Protein AF-A0A7L4RIK2-F1 (afdb_monomer_lite)

Sequence (87 aa):
MLFLEELQWVWWIIIFLMAYYYYNWAQEHLAFSPVLTLVVAAILIYYLVIVYPWAGLLGWFVSIIMFSGLLFMGAVFAPFLFRARPK

Radius of gyration: 18.6 Å; chains: 1; bounding box: 39×44×52 Å

Foldseek 3Di:
DVVVVVVVVVLVVLLVVLLVVLLVVLCVVVVVDPVSSVVRSVVCSCVCRPVNVVNSSVVVVVVVVVVVVVVVCCVVCVVVVVVPDDD

Structure (mmCIF, N/CA/C/O backbone):
data_AF-A0A7L4RIK2-F1
#
_entry.id   AF-A0A7L4RIK2-F1
#
loop_
_atom_site.group_PDB
_atom_site.id
_atom_site.type_symbol
_atom_site.label_atom_id
_atom_site.label_alt_id
_atom_site.label_comp_id
_atom_site.label_asym_id
_atom_site.label_entity_id
_atom_site.label_seq_id
_atom_site.pdbx_PDB_ins_code
_atom_site.Cartn_x
_atom_site.Cartn_y
_atom_site.Cartn_z
_atom_site.occupancy
_atom_site.B_iso_or_equiv
_atom_site.auth_seq_id
_atom_site.auth_comp_id
_atom_site.auth_asym_id
_atom_site.auth_atom_id
_atom_site.pdbx_PDB_model_num
ATOM 1 N N . MET A 1 1 ? 23.514 0.475 -20.800 1.00 60.81 1 MET A N 1
ATOM 2 C CA . MET A 1 1 ? 23.047 -0.764 -20.141 1.00 60.81 1 MET A CA 1
ATOM 3 C C . MET A 1 1 ? 22.853 -0.557 -18.646 1.00 60.81 1 MET A C 1
ATOM 5 O O . MET A 1 1 ? 21.735 -0.768 -18.214 1.00 60.81 1 MET A O 1
ATOM 9 N N . LEU A 1 2 ? 23.838 -0.015 -17.913 1.00 65.50 2 LEU A N 1
ATOM 10 C CA . LEU A 1 2 ? 23.731 0.325 -16.476 1.00 65.50 2 LEU A CA 1
ATOM 11 C C . LEU A 1 2 ? 22.425 1.032 -16.054 1.00 65.50 2 LEU A C 1
ATOM 13 O O . LEU A 1 2 ? 21.757 0.588 -15.132 1.00 65.50 2 LEU A O 1
ATOM 17 N N . PHE A 1 3 ? 21.993 2.064 -16.788 1.00 71.88 3 PHE A N 1
ATOM 18 C CA . PHE A 1 3 ? 20.771 2.814 -16.458 1.00 71.88 3 PHE A CA 1
ATOM 19 C C . PHE A 1 3 ? 19.480 1.966 -16.446 1.00 71.88 3 PHE A C 1
ATOM 21 O O . PHE A 1 3 ? 18.574 2.225 -15.661 1.00 71.88 3 PHE A O 1
ATOM 28 N N . LEU A 1 4 ? 19.380 0.945 -17.308 1.00 75.00 4 LEU A N 1
ATOM 29 C CA . LEU A 1 4 ? 18.193 0.080 -17.370 1.00 75.00 4 LEU A CA 1
ATOM 30 C C . LEU A 1 4 ? 18.162 -0.926 -16.212 1.00 75.00 4 LEU A C 1
ATOM 32 O O . LEU A 1 4 ? 17.087 -1.243 -15.708 1.00 75.00 4 LEU A O 1
ATOM 36 N N . GLU A 1 5 ? 19.330 -1.389 -15.770 1.00 75.94 5 GLU A N 1
ATOM 37 C CA . GLU A 1 5 ? 19.461 -2.290 -14.621 1.00 75.94 5 GLU A CA 1
ATOM 38 C C . GLU A 1 5 ? 19.125 -1.564 -13.314 1.00 75.94 5 GLU A C 1
ATOM 40 O O . GLU A 1 5 ? 18.367 -2.078 -12.493 1.00 75.94 5 GLU A O 1
ATOM 45 N N . GLU A 1 6 ? 19.614 -0.335 -13.143 1.00 77.81 6 GLU A N 1
ATOM 46 C CA . GLU A 1 6 ? 19.289 0.505 -11.984 1.00 77.81 6 GLU A CA 1
ATOM 47 C C . GLU A 1 6 ? 17.785 0.804 -11.903 1.00 77.81 6 GLU A C 1
ATOM 49 O O . GLU A 1 6 ? 17.174 0.668 -10.840 1.00 77.81 6 GLU A O 1
ATOM 54 N N . LEU A 1 7 ? 17.155 1.132 -13.037 1.00 84.12 7 LEU A N 1
ATOM 55 C CA . LEU A 1 7 ? 15.715 1.383 -13.105 1.00 84.12 7 LEU A CA 1
ATOM 56 C C . LEU A 1 7 ? 14.891 0.138 -12.740 1.00 84.12 7 LEU A C 1
ATOM 58 O O . LEU A 1 7 ? 13.863 0.246 -12.069 1.00 84.12 7 LEU A O 1
ATOM 62 N N . GLN A 1 8 ? 15.355 -1.049 -13.136 1.00 84.69 8 GLN A N 1
ATOM 63 C CA . GLN A 1 8 ? 14.715 -2.311 -12.774 1.00 84.69 8 GLN A CA 1
ATOM 64 C C . GLN A 1 8 ? 14.755 -2.554 -11.258 1.00 84.69 8 GLN A C 1
ATOM 66 O O . GLN A 1 8 ? 13.750 -2.973 -10.683 1.00 84.69 8 GLN A O 1
ATOM 71 N N . TRP A 1 9 ? 15.874 -2.270 -10.588 1.00 84.31 9 TRP A N 1
ATOM 72 C CA . TRP A 1 9 ? 15.964 -2.400 -9.128 1.00 84.31 9 TRP A CA 1
ATOM 73 C C . TRP A 1 9 ? 15.041 -1.426 -8.398 1.00 84.31 9 TRP A C 1
ATOM 75 O O . TRP A 1 9 ? 14.348 -1.824 -7.459 1.00 84.31 9 TRP A O 1
ATOM 85 N N . VAL A 1 10 ? 14.968 -0.177 -8.864 1.00 86.44 10 VAL A N 1
ATOM 86 C CA . VAL A 1 10 ? 14.028 0.822 -8.330 1.00 86.44 10 VAL A CA 1
ATOM 87 C C . VAL A 1 10 ? 12.585 0.337 -8.474 1.00 86.44 10 VAL A C 1
ATOM 89 O O . VAL A 1 10 ? 11.797 0.446 -7.534 1.00 86.44 10 VAL A O 1
ATOM 92 N N . TRP A 1 11 ? 12.244 -0.266 -9.613 1.00 84.62 11 TRP A N 1
ATOM 93 C CA . TRP A 1 11 ? 10.915 -0.823 -9.843 1.00 84.62 11 TRP A CA 1
ATOM 94 C C . TRP A 1 11 ? 10.561 -1.953 -8.867 1.00 84.62 11 TRP A C 1
ATOM 96 O O . TRP A 1 11 ? 9.463 -1.967 -8.310 1.00 84.62 11 TRP A O 1
ATOM 106 N N . TRP A 1 12 ? 11.495 -2.863 -8.583 1.00 85.62 12 TRP A N 1
ATOM 107 C CA . TRP A 1 12 ? 11.274 -3.933 -7.602 1.00 85.62 12 TRP A CA 1
ATOM 108 C C . TRP A 1 12 ? 11.082 -3.414 -6.178 1.00 85.62 12 TRP A C 1
ATOM 110 O O . TRP A 1 12 ? 10.244 -3.938 -5.442 1.00 85.62 12 TRP A O 1
ATOM 120 N N . ILE A 1 13 ? 11.807 -2.361 -5.799 1.00 89.62 13 ILE A N 1
ATOM 121 C CA . ILE A 1 13 ? 11.615 -1.694 -4.507 1.00 89.62 13 ILE A CA 1
ATOM 122 C C . ILE A 1 13 ? 10.203 -1.100 -4.427 1.00 89.62 13 ILE A C 1
ATOM 124 O O . ILE A 1 13 ? 9.518 -1.279 -3.422 1.00 89.62 13 ILE A O 1
ATOM 128 N N . ILE A 1 14 ? 9.736 -0.447 -5.494 1.00 87.56 14 ILE A N 1
ATOM 129 C CA . ILE A 1 14 ? 8.381 0.118 -5.560 1.00 87.56 14 ILE A CA 1
ATOM 130 C C . ILE A 1 14 ? 7.321 -0.982 -5.422 1.00 87.56 14 ILE A C 1
ATOM 132 O O . ILE A 1 14 ? 6.415 -0.854 -4.599 1.00 87.56 14 ILE A O 1
ATOM 136 N N . ILE A 1 15 ? 7.461 -2.084 -6.163 1.00 87.38 15 ILE A N 1
ATOM 137 C CA . ILE A 1 15 ? 6.577 -3.257 -6.069 1.00 87.38 15 ILE A CA 1
ATOM 138 C C . ILE A 1 15 ? 6.515 -3.780 -4.630 1.00 87.38 15 ILE A C 1
ATOM 140 O O . ILE A 1 15 ? 5.427 -4.040 -4.113 1.00 87.38 15 ILE A O 1
ATOM 144 N N . PHE A 1 16 ? 7.669 -3.921 -3.974 1.00 89.50 16 PHE A N 1
ATOM 145 C CA . PHE A 1 16 ? 7.741 -4.397 -2.595 1.00 89.50 16 PHE A CA 1
ATOM 146 C C . PHE A 1 16 ? 7.006 -3.458 -1.630 1.00 89.50 16 PHE A C 1
ATOM 148 O O . PHE A 1 16 ? 6.204 -3.914 -0.813 1.00 89.50 16 PHE A O 1
ATOM 155 N N . LEU A 1 17 ? 7.224 -2.146 -1.758 1.00 91.31 17 LEU A N 1
ATOM 156 C CA . LEU A 1 17 ? 6.556 -1.140 -0.930 1.00 91.31 17 LEU A CA 1
ATOM 157 C C . LEU A 1 17 ? 5.038 -1.136 -1.138 1.00 91.31 17 LEU A C 1
ATOM 159 O O . LEU A 1 17 ? 4.291 -1.051 -0.164 1.00 91.31 17 LEU A O 1
ATOM 163 N N . MET A 1 18 ? 4.571 -1.285 -2.379 1.00 90.25 18 MET A N 1
ATOM 164 C CA . MET A 1 18 ? 3.142 -1.397 -2.676 1.00 90.25 18 MET A CA 1
ATOM 165 C C . MET A 1 18 ? 2.529 -2.659 -2.071 1.00 90.25 18 MET A C 1
ATOM 167 O O . MET A 1 18 ? 1.464 -2.593 -1.457 1.00 90.25 18 MET A O 1
ATOM 171 N N . ALA A 1 19 ? 3.192 -3.808 -2.216 1.00 89.06 19 ALA A N 1
ATOM 172 C CA . ALA A 1 19 ? 2.705 -5.059 -1.647 1.00 89.06 19 ALA A CA 1
ATOM 173 C C . ALA A 1 19 ? 2.609 -4.977 -0.116 1.00 89.06 19 ALA A C 1
ATOM 175 O O . ALA A 1 19 ? 1.599 -5.374 0.468 1.00 89.06 19 ALA A O 1
ATOM 176 N N . TYR A 1 20 ? 3.623 -4.387 0.520 1.00 91.06 20 TYR A N 1
ATOM 177 C CA . TYR A 1 20 ? 3.630 -4.117 1.954 1.00 91.06 20 TYR A CA 1
ATOM 178 C C . TYR A 1 20 ? 2.489 -3.178 2.375 1.00 91.06 20 TYR A C 1
ATOM 180 O O . TYR A 1 20 ? 1.786 -3.454 3.348 1.00 91.06 20 TYR A O 1
ATOM 188 N N . TYR A 1 21 ? 2.254 -2.103 1.618 1.00 91.50 21 TYR A N 1
ATOM 189 C CA . TYR A 1 21 ? 1.154 -1.172 1.865 1.00 91.50 21 TYR A CA 1
ATOM 190 C C . TYR A 1 21 ? -0.217 -1.867 1.830 1.00 91.50 21 TYR A C 1
ATOM 192 O O . TYR A 1 21 ? -0.987 -1.744 2.783 1.00 91.50 21 TYR A O 1
ATOM 200 N N . TYR A 1 22 ? -0.515 -2.639 0.780 1.00 89.12 22 TYR A N 1
ATOM 201 C CA . TYR A 1 22 ? -1.809 -3.322 0.654 1.00 89.12 22 TYR A CA 1
ATOM 202 C C . TYR A 1 22 ? -2.016 -4.422 1.692 1.00 89.12 22 TYR A C 1
ATOM 204 O O . TYR A 1 22 ? -3.144 -4.638 2.139 1.00 89.12 22 TYR A O 1
ATOM 212 N N . TYR A 1 23 ? -0.940 -5.094 2.103 1.00 90.19 23 TYR A N 1
ATOM 213 C CA . TYR A 1 23 ? -0.996 -6.052 3.198 1.00 90.19 23 TYR A CA 1
ATOM 214 C C . TYR A 1 23 ? -1.385 -5.376 4.518 1.00 90.19 23 TYR A C 1
ATOM 216 O O . TYR A 1 23 ? -2.318 -5.830 5.179 1.00 90.19 23 TYR A O 1
ATOM 224 N N . ASN A 1 24 ? -0.731 -4.265 4.873 1.00 91.00 24 ASN A N 1
ATOM 225 C CA . ASN A 1 24 ? -1.062 -3.524 6.094 1.00 91.00 24 ASN A CA 1
ATOM 226 C C . ASN A 1 24 ? -2.473 -2.946 6.041 1.00 91.00 24 ASN A C 1
ATOM 228 O O . ASN A 1 24 ? -3.218 -3.068 7.009 1.00 91.00 24 ASN A O 1
ATOM 232 N N . TRP A 1 25 ? -2.881 -2.414 4.887 1.00 90.88 25 TRP A N 1
ATOM 233 C CA . TRP A 1 25 ? -4.251 -1.954 4.689 1.00 90.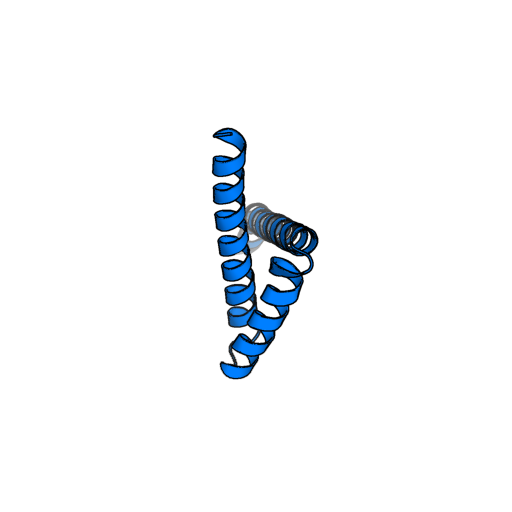88 25 TRP A CA 1
ATOM 234 C C . TRP A 1 25 ? -5.262 -3.07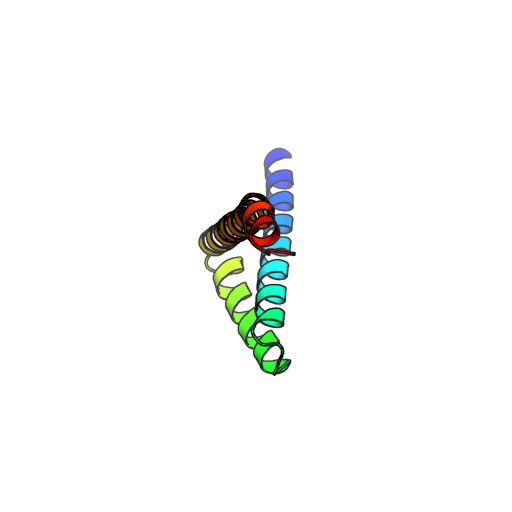7 4.967 1.00 90.88 25 TRP A C 1
ATOM 236 O O . TRP A 1 25 ? -6.222 -2.875 5.712 1.00 90.88 25 TRP A O 1
ATOM 246 N N . ALA A 1 26 ? -5.024 -4.281 4.436 1.00 89.31 26 ALA A N 1
ATOM 247 C CA . ALA A 1 26 ? -5.883 -5.433 4.692 1.00 89.31 26 ALA A CA 1
ATOM 248 C C . ALA A 1 26 ? -5.870 -5.836 6.176 1.00 89.31 26 ALA A C 1
ATOM 250 O O . ALA A 1 26 ? -6.929 -6.143 6.721 1.00 89.31 26 ALA A O 1
ATOM 251 N N . GLN A 1 27 ? -4.711 -5.805 6.846 1.00 90.88 27 GLN A N 1
ATOM 252 C CA . GLN A 1 27 ? -4.621 -6.097 8.281 1.00 90.88 27 GLN A CA 1
ATOM 253 C C . GLN A 1 27 ? -5.454 -5.125 9.118 1.00 90.88 27 GLN A C 1
ATOM 255 O O . GLN A 1 27 ? -6.190 -5.566 9.996 1.00 90.88 27 GLN A O 1
ATOM 260 N N . GLU A 1 28 ? -5.368 -3.826 8.835 1.00 88.69 28 GLU A N 1
ATOM 261 C CA . GLU A 1 28 ? -6.075 -2.780 9.580 1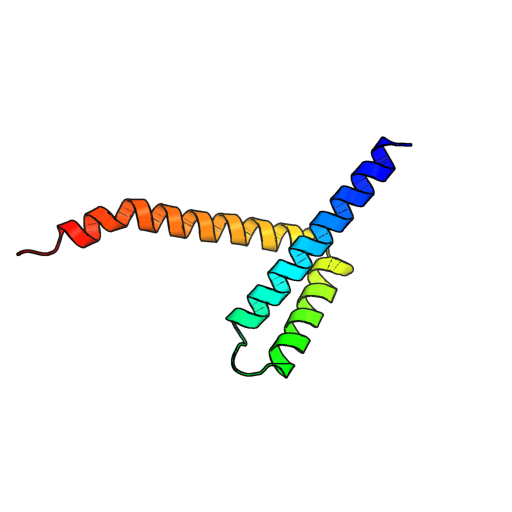.00 88.69 28 GLU A CA 1
ATOM 262 C C . GLU A 1 28 ? -7.597 -2.866 9.404 1.00 88.69 28 GLU A C 1
ATOM 264 O O . GLU A 1 28 ? -8.343 -2.675 10.363 1.00 88.69 28 GLU A O 1
ATOM 269 N N . HIS A 1 29 ? -8.070 -3.198 8.199 1.00 86.69 29 HIS A N 1
ATOM 270 C CA . HIS A 1 29 ? -9.503 -3.201 7.882 1.00 86.69 29 HIS A CA 1
ATOM 271 C C . HIS A 1 29 ? -10.184 -4.554 8.142 1.00 86.69 29 HIS A C 1
ATOM 273 O O . HIS A 1 29 ? -11.399 -4.603 8.340 1.00 86.69 29 HIS A O 1
ATOM 279 N N . LEU A 1 30 ? -9.429 -5.658 8.147 1.00 87.75 30 LEU A N 1
ATOM 280 C CA . LEU A 1 30 ? -9.956 -7.028 8.255 1.00 87.75 30 LEU A CA 1
ATOM 281 C C . LEU A 1 30 ? -9.404 -7.783 9.473 1.00 87.75 30 LEU A C 1
ATOM 283 O O . LEU A 1 30 ? -9.484 -9.011 9.533 1.00 87.75 30 LEU A O 1
ATOM 287 N N . ALA A 1 31 ? -8.903 -7.053 10.476 1.00 77.25 31 ALA A N 1
ATOM 288 C CA . ALA A 1 31 ? -8.242 -7.570 11.681 1.00 77.25 31 ALA A CA 1
ATOM 289 C C . ALA A 1 31 ? -9.002 -8.682 12.438 1.00 77.25 31 ALA A C 1
ATOM 291 O O . ALA A 1 31 ? -8.403 -9.415 13.221 1.00 77.25 31 ALA A O 1
ATOM 292 N N . PHE A 1 32 ? -10.311 -8.831 12.215 1.00 82.00 32 PHE A N 1
ATOM 293 C CA . PHE A 1 32 ? -11.143 -9.849 12.855 1.00 82.00 32 PHE A CA 1
ATOM 294 C C . PHE A 1 32 ? -10.882 -11.282 12.358 1.00 82.00 32 PHE A C 1
ATOM 296 O O . PHE A 1 32 ? -11.216 -12.230 13.067 1.00 82.00 32 PHE A O 1
ATOM 303 N N . SER A 1 33 ? -10.321 -11.469 11.155 1.00 88.19 33 SER A N 1
ATOM 304 C CA . SER A 1 33 ? -10.063 -12.801 10.592 1.00 88.19 33 SER A CA 1
ATOM 305 C C . SER A 1 33 ? -8.714 -12.864 9.870 1.00 88.19 33 SER A C 1
ATOM 307 O O . SER A 1 33 ? -8.591 -12.359 8.753 1.00 88.19 33 SER A O 1
ATOM 309 N N . PRO A 1 34 ? -7.709 -13.558 10.443 1.00 87.19 34 PRO A N 1
ATOM 310 C CA . PRO A 1 34 ? -6.389 -13.704 9.826 1.00 87.19 34 PRO A CA 1
ATOM 311 C C . PRO A 1 34 ? -6.434 -14.331 8.427 1.00 87.19 34 PRO A C 1
ATOM 313 O O . PRO A 1 34 ? -5.680 -13.938 7.540 1.00 87.19 34 PRO A O 1
ATOM 316 N N . VAL A 1 35 ? -7.345 -15.286 8.210 1.00 90.06 35 VAL A N 1
ATOM 317 C CA . VAL A 1 35 ? -7.518 -15.949 6.910 1.00 90.06 35 VAL A CA 1
ATOM 318 C C . VAL A 1 35 ? -8.078 -14.972 5.882 1.00 90.06 35 VAL A C 1
ATOM 320 O O . VAL A 1 35 ? -7.579 -14.903 4.762 1.00 90.06 35 VAL A O 1
ATOM 323 N N . LEU A 1 36 ? -9.084 -14.181 6.264 1.00 86.62 36 LEU A N 1
ATOM 324 C CA . LEU A 1 36 ? -9.685 -13.201 5.365 1.00 86.62 36 LEU A CA 1
ATOM 325 C C . LEU A 1 36 ? -8.682 -12.109 4.982 1.00 86.62 36 LEU A C 1
ATOM 327 O O . LEU A 1 36 ? -8.595 -11.749 3.811 1.00 86.62 36 LEU A O 1
ATOM 331 N N . THR A 1 37 ? -7.882 -11.645 5.942 1.00 90.19 37 THR A N 1
ATOM 332 C CA . THR A 1 37 ? -6.796 -10.689 5.711 1.00 90.19 37 THR A CA 1
ATOM 333 C C . THR A 1 37 ? -5.807 -11.197 4.671 1.00 90.19 37 THR A C 1
ATOM 335 O O . THR A 1 37 ? -5.481 -10.469 3.737 1.00 90.19 37 THR A O 1
ATOM 338 N N . LEU A 1 38 ? -5.365 -12.454 4.782 1.00 89.25 38 LEU A N 1
ATOM 339 C CA . LEU A 1 38 ? -4.445 -13.051 3.811 1.00 89.25 38 LEU A CA 1
ATOM 340 C C . LEU A 1 38 ? -5.069 -13.165 2.418 1.00 89.25 38 LEU A C 1
ATOM 342 O O . LEU A 1 38 ? -4.414 -12.834 1.431 1.00 89.25 38 LEU A O 1
ATOM 346 N N . VAL A 1 39 ? -6.332 -13.590 2.328 1.00 92.69 39 VAL A N 1
ATOM 347 C CA . VAL A 1 39 ? -7.041 -13.725 1.045 1.00 92.69 39 VAL A CA 1
ATOM 348 C C . VAL A 1 39 ? -7.209 -12.366 0.369 1.00 92.69 39 VAL A C 1
ATOM 350 O O . VAL A 1 39 ? -6.884 -12.220 -0.808 1.00 92.69 39 VAL A O 1
ATOM 353 N N . VAL A 1 40 ? -7.672 -11.352 1.101 1.00 90.75 40 VAL A N 1
ATOM 354 C CA . VAL A 1 40 ? -7.885 -10.015 0.535 1.00 90.75 40 VAL A CA 1
ATOM 355 C C . VAL A 1 40 ? -6.558 -9.340 0.196 1.00 90.75 40 VAL A C 1
ATOM 357 O O . VAL A 1 40 ? -6.441 -8.772 -0.888 1.00 90.75 40 VAL A O 1
ATOM 360 N N . ALA A 1 41 ? -5.536 -9.460 1.049 1.00 90.38 41 ALA A N 1
ATOM 361 C CA . ALA A 1 41 ? -4.195 -8.973 0.736 1.00 90.38 41 ALA A CA 1
ATOM 362 C C . ALA A 1 41 ? -3.646 -9.630 -0.538 1.00 90.38 41 ALA A C 1
ATOM 364 O O . ALA A 1 41 ? -3.141 -8.932 -1.413 1.00 90.38 41 ALA A O 1
ATOM 365 N N . ALA A 1 42 ? -3.797 -10.949 -0.693 1.00 89.75 42 ALA A N 1
ATOM 366 C CA . ALA A 1 42 ? -3.354 -11.660 -1.889 1.00 89.75 42 ALA A CA 1
ATOM 367 C C . ALA A 1 42 ? -4.085 -11.182 -3.155 1.00 89.75 42 ALA A C 1
ATOM 369 O O . ALA A 1 42 ? -3.441 -10.971 -4.181 1.00 89.75 42 ALA A O 1
ATOM 370 N N . ILE A 1 43 ? -5.403 -10.960 -3.083 1.00 90.81 43 ILE A N 1
ATOM 371 C CA . ILE A 1 43 ? -6.198 -10.432 -4.205 1.00 90.81 43 ILE A CA 1
ATOM 372 C C . ILE A 1 43 ? -5.742 -9.016 -4.572 1.00 90.81 43 ILE A C 1
ATOM 374 O O . ILE A 1 43 ? -5.517 -8.735 -5.751 1.00 90.81 43 ILE A O 1
ATOM 378 N N . LEU A 1 44 ? -5.575 -8.138 -3.579 1.00 87.94 44 LEU A N 1
ATOM 379 C CA . LEU A 1 44 ? -5.112 -6.767 -3.792 1.00 87.94 44 LEU A CA 1
ATOM 380 C C . LEU A 1 44 ? -3.717 -6.749 -4.416 1.00 87.94 44 LEU A C 1
ATOM 382 O O . LEU A 1 44 ? -3.515 -6.073 -5.418 1.00 87.94 44 LEU A O 1
ATOM 386 N N . ILE A 1 45 ? -2.776 -7.529 -3.883 1.00 90.19 45 ILE A N 1
ATOM 387 C CA . ILE A 1 45 ? -1.411 -7.611 -4.413 1.00 90.19 45 ILE A CA 1
ATOM 388 C C . ILE A 1 45 ? -1.427 -8.173 -5.837 1.00 90.19 45 ILE A C 1
ATOM 390 O O . ILE A 1 45 ? -0.822 -7.592 -6.735 1.00 90.19 45 ILE A O 1
ATOM 394 N N . TYR A 1 46 ? -2.155 -9.261 -6.086 1.00 90.62 46 TYR A N 1
ATOM 395 C CA . TYR A 1 46 ? -2.241 -9.846 -7.421 1.00 90.62 46 TYR A CA 1
ATOM 396 C C . TYR A 1 46 ? -2.766 -8.833 -8.447 1.00 90.62 46 TYR A C 1
ATOM 398 O O . TYR A 1 46 ? -2.102 -8.567 -9.449 1.00 90.62 46 TYR A O 1
ATOM 406 N N . TYR A 1 47 ? -3.910 -8.199 -8.188 1.00 89.88 47 TYR A N 1
ATOM 407 C CA . TYR A 1 47 ? -4.504 -7.287 -9.164 1.00 89.88 47 TYR A CA 1
ATOM 408 C C . TYR A 1 47 ? -3.792 -5.934 -9.258 1.00 89.88 47 TYR A C 1
ATOM 410 O O . TYR A 1 47 ? -3.611 -5.435 -10.366 1.00 89.88 47 TYR A O 1
ATOM 418 N N . LEU A 1 48 ? -3.381 -5.337 -8.137 1.00 86.69 48 LEU A N 1
ATOM 419 C CA . LEU A 1 48 ? -2.854 -3.966 -8.102 1.00 86.69 48 LEU A CA 1
ATOM 420 C C . LEU A 1 48 ? -1.334 -3.892 -8.242 1.00 86.69 48 LEU A C 1
ATOM 422 O O . LEU A 1 48 ? -0.823 -2.845 -8.625 1.00 86.69 48 LEU A O 1
ATOM 426 N N . VAL A 1 49 ? -0.607 -4.970 -7.946 1.00 86.94 49 VAL A N 1
ATOM 427 C CA . VAL A 1 49 ? 0.859 -4.997 -8.048 1.00 86.94 49 VAL A CA 1
ATOM 428 C C . VAL A 1 49 ? 1.313 -5.800 -9.267 1.00 86.94 49 VAL A C 1
ATOM 430 O O . VAL A 1 49 ? 2.235 -5.372 -9.955 1.00 86.94 49 VAL A O 1
ATOM 433 N N . ILE A 1 50 ? 0.671 -6.936 -9.570 1.00 87.00 50 ILE A N 1
ATOM 434 C CA . ILE A 1 50 ? 1.113 -7.827 -10.659 1.00 87.00 50 ILE A CA 1
ATOM 435 C C . ILE A 1 50 ? 0.374 -7.529 -11.968 1.00 87.00 50 ILE A C 1
ATOM 437 O O . ILE A 1 50 ? 1.019 -7.320 -12.993 1.00 87.00 50 ILE A O 1
ATOM 441 N N . VAL A 1 51 ? -0.964 -7.506 -11.957 1.00 91.69 51 VAL A N 1
ATOM 442 C CA . VAL A 1 51 ? -1.758 -7.351 -13.193 1.00 91.69 51 VAL A CA 1
ATOM 443 C C . VAL A 1 51 ? -1.806 -5.891 -13.655 1.00 91.69 51 VAL A C 1
ATOM 445 O O . VAL A 1 51 ? -1.547 -5.602 -14.822 1.00 91.69 51 VAL A O 1
ATOM 448 N N . TYR A 1 52 ? -2.112 -4.964 -12.745 1.00 90.69 52 TYR A N 1
ATOM 449 C CA . TYR A 1 52 ? -2.260 -3.536 -13.039 1.00 90.69 52 TYR A CA 1
ATOM 450 C C . TYR A 1 52 ? -1.378 -2.670 -12.122 1.00 90.69 52 TYR A C 1
ATOM 452 O O . TYR A 1 52 ? -1.907 -1.870 -11.343 1.00 90.69 52 TYR A O 1
ATOM 460 N N . PRO A 1 53 ? -0.037 -2.766 -12.235 1.00 84.62 53 PRO A N 1
ATOM 461 C CA . PRO A 1 53 ? 0.904 -2.061 -11.357 1.00 84.62 53 PRO A CA 1
ATOM 462 C C . PRO A 1 53 ? 0.705 -0.542 -11.351 1.00 84.62 53 PRO A C 1
ATOM 464 O O . PRO A 1 53 ? 0.843 0.106 -10.318 1.00 84.62 53 PRO A O 1
ATOM 467 N N . TRP A 1 54 ? 0.325 0.041 -12.490 1.00 86.19 54 TRP A N 1
ATOM 468 C CA . TRP A 1 54 ? 0.053 1.475 -12.599 1.00 86.19 54 TRP A CA 1
ATOM 469 C C . TRP A 1 54 ? -1.158 1.912 -11.773 1.00 86.19 54 TRP A C 1
ATOM 471 O O . TRP A 1 54 ? -1.113 2.960 -11.134 1.00 86.19 54 TRP A O 1
ATOM 481 N N . ALA A 1 55 ? -2.226 1.108 -11.756 1.00 86.50 55 ALA A N 1
ATOM 482 C CA . ALA A 1 55 ? -3.419 1.396 -10.965 1.00 86.50 55 ALA A CA 1
ATOM 483 C C . ALA A 1 55 ? -3.124 1.269 -9.467 1.00 86.50 55 ALA A C 1
ATOM 485 O O . ALA A 1 55 ? -3.572 2.106 -8.681 1.00 86.50 55 ALA A O 1
ATOM 486 N N . GLY A 1 56 ? -2.319 0.274 -9.078 1.00 86.88 56 GLY A N 1
ATOM 487 C CA . GLY A 1 56 ? -1.857 0.157 -7.701 1.00 86.88 56 GLY A CA 1
ATOM 488 C C . GLY A 1 56 ? -0.984 1.335 -7.270 1.00 86.88 56 GLY A C 1
ATOM 489 O O . GLY A 1 56 ? -1.196 1.903 -6.203 1.00 86.88 56 GLY A O 1
ATOM 490 N N . LEU A 1 57 ? -0.052 1.773 -8.119 1.00 88.81 57 LEU A N 1
ATOM 491 C CA . LEU A 1 57 ? 0.776 2.954 -7.853 1.00 88.81 57 LEU A CA 1
ATOM 492 C C . LEU A 1 57 ? -0.082 4.196 -7.602 1.00 88.81 57 LEU A C 1
ATOM 494 O O . LEU A 1 57 ? 0.138 4.928 -6.639 1.00 88.81 57 LEU A O 1
ATOM 498 N N . LEU A 1 58 ? -1.080 4.414 -8.457 1.00 91.81 58 LEU A N 1
ATOM 499 C CA . LEU A 1 58 ? -1.995 5.547 -8.361 1.00 91.81 58 LEU A CA 1
ATOM 500 C C . LEU A 1 58 ? -2.819 5.488 -7.071 1.00 91.81 58 LEU A C 1
ATOM 502 O O . LEU A 1 58 ? -2.903 6.484 -6.355 1.00 91.81 58 LEU A O 1
ATOM 506 N N . GLY A 1 59 ? -3.367 4.317 -6.734 1.00 87.06 59 GLY A N 1
ATOM 507 C CA . GLY A 1 59 ? -4.096 4.112 -5.483 1.00 87.06 59 GLY A CA 1
ATOM 508 C C . GLY A 1 59 ? -3.221 4.356 -4.251 1.00 87.06 59 GLY A C 1
ATOM 509 O O . GLY A 1 59 ? -3.648 5.036 -3.317 1.00 87.06 59 GLY A O 1
ATOM 510 N N . TRP A 1 60 ? -1.975 3.876 -4.275 1.00 90.25 60 TRP A N 1
ATOM 511 C CA . TRP A 1 60 ? -1.013 4.112 -3.204 1.00 90.25 60 TRP A CA 1
ATOM 512 C C . TRP A 1 60 ? -0.698 5.609 -3.043 1.00 90.25 60 TRP A C 1
ATOM 514 O O . TRP A 1 60 ? -0.853 6.146 -1.946 1.00 90.25 60 TRP A O 1
ATOM 524 N N . PHE A 1 61 ? -0.378 6.326 -4.124 1.00 92.19 61 PHE A N 1
ATOM 525 C CA . PHE A 1 61 ? -0.119 7.773 -4.073 1.00 92.19 61 PHE A CA 1
ATOM 526 C C . PHE A 1 61 ? -1.329 8.594 -3.620 1.00 92.19 61 PHE A C 1
ATOM 528 O O . PHE A 1 61 ? -1.184 9.485 -2.782 1.00 92.19 61 PHE A O 1
ATOM 535 N N . VAL A 1 62 ? -2.523 8.295 -4.137 1.00 90.69 62 VAL A N 1
ATOM 536 C CA . VAL A 1 62 ? -3.757 8.989 -3.736 1.00 90.69 62 VAL A CA 1
ATOM 537 C C . VAL A 1 62 ? -4.005 8.804 -2.245 1.00 90.69 62 VAL A C 1
ATOM 539 O O . VAL A 1 62 ? -4.312 9.776 -1.557 1.00 90.69 62 VAL A O 1
ATOM 542 N N . SER A 1 63 ? -3.808 7.591 -1.725 1.00 87.31 63 SER A N 1
ATOM 543 C CA . SER A 1 63 ? -3.979 7.328 -0.297 1.00 87.31 63 SER A CA 1
ATOM 544 C C . SER A 1 63 ? -3.026 8.170 0.558 1.00 87.31 63 SER A C 1
ATOM 546 O O . SER A 1 63 ? -3.475 8.818 1.502 1.00 87.31 63 SER A O 1
ATOM 548 N N . ILE A 1 64 ? -1.743 8.255 0.182 1.00 89.75 64 ILE A N 1
ATOM 549 C CA . ILE A 1 64 ? -0.747 9.090 0.864 1.00 89.75 64 ILE A CA 1
ATOM 550 C C . ILE A 1 64 ? -1.209 10.548 0.886 1.00 89.75 64 ILE A C 1
ATOM 552 O O . ILE A 1 64 ? -1.254 11.154 1.953 1.00 89.75 64 ILE A O 1
ATOM 556 N N . ILE A 1 65 ? -1.618 11.097 -0.262 1.00 92.19 65 ILE A N 1
ATOM 557 C CA . ILE A 1 65 ? -2.078 12.490 -0.361 1.00 92.19 65 ILE A CA 1
ATOM 558 C C . ILE A 1 65 ? -3.300 12.730 0.535 1.00 92.19 65 ILE A C 1
ATOM 560 O O . ILE A 1 65 ? -3.348 13.731 1.252 1.00 92.19 65 ILE A O 1
ATOM 564 N N . MET A 1 66 ? -4.271 11.813 0.536 1.00 89.31 66 MET A N 1
ATOM 565 C CA . MET A 1 66 ? -5.475 11.926 1.363 1.00 89.31 66 MET A CA 1
ATOM 566 C C . MET A 1 66 ? -5.152 11.888 2.860 1.00 89.31 66 MET A C 1
ATOM 5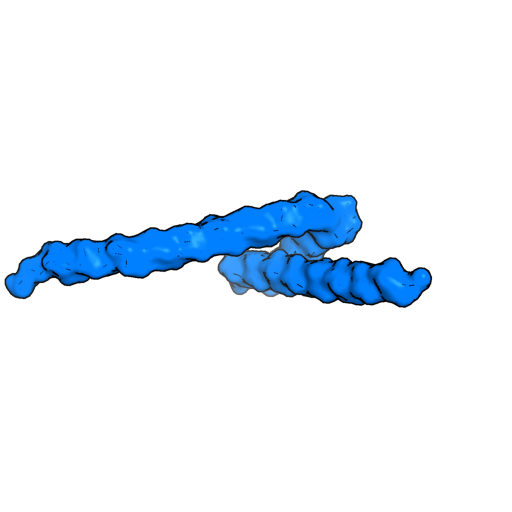68 O O . MET A 1 66 ? -5.627 12.746 3.607 1.00 89.31 66 MET A O 1
ATOM 572 N N . PHE A 1 67 ? -4.325 10.938 3.306 1.00 86.81 67 PHE A N 1
ATOM 573 C CA . PHE A 1 67 ? -3.932 10.828 4.712 1.00 86.81 67 PHE A CA 1
ATOM 574 C C . PHE A 1 67 ? -3.080 12.017 5.162 1.00 86.81 67 PHE A C 1
ATOM 576 O O . PHE A 1 67 ? -3.333 12.580 6.228 1.00 86.81 67 PHE A O 1
ATOM 583 N N . SER A 1 68 ? -2.122 12.460 4.345 1.00 87.25 68 SER A N 1
ATOM 584 C CA . SER A 1 68 ? -1.346 13.672 4.623 1.00 87.25 68 SER A CA 1
ATOM 585 C C . SER A 1 68 ? -2.240 14.912 4.707 1.00 87.25 68 SER A C 1
ATOM 587 O O . SER A 1 68 ? -2.063 15.727 5.612 1.00 87.25 68 SER A O 1
ATOM 589 N N . GLY A 1 69 ? -3.232 15.035 3.821 1.00 86.69 69 GLY A N 1
ATOM 590 C CA . GLY A 1 69 ? -4.220 16.113 3.856 1.00 86.69 69 GLY A CA 1
ATOM 591 C C . GLY A 1 69 ? -5.059 16.102 5.135 1.00 86.69 69 GLY A C 1
ATOM 592 O O . GLY A 1 69 ? -5.199 17.136 5.785 1.00 86.69 69 GLY A O 1
ATOM 593 N N . LEU A 1 70 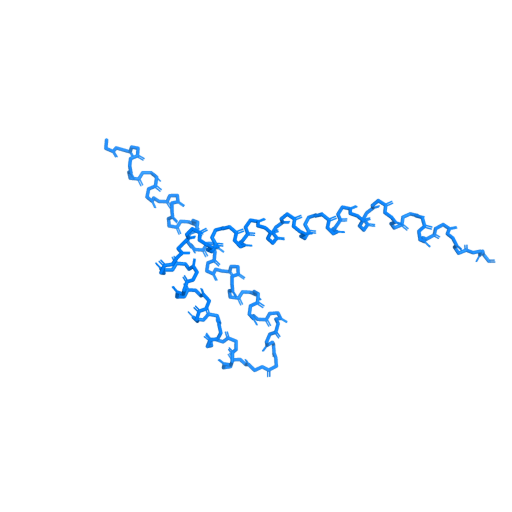? -5.550 14.931 5.549 1.00 87.44 70 LEU A N 1
ATOM 594 C CA . LEU A 1 70 ? -6.285 14.753 6.807 1.00 87.44 70 LEU A CA 1
ATOM 595 C C . LEU A 1 70 ? -5.447 15.142 8.030 1.00 87.44 70 LEU A C 1
ATOM 597 O O . LEU A 1 70 ? -5.932 15.869 8.897 1.00 87.44 70 LEU A O 1
ATOM 601 N N . LEU A 1 71 ? -4.186 14.706 8.089 1.00 85.44 71 LEU A N 1
ATOM 602 C CA . LEU A 1 71 ? -3.268 15.059 9.175 1.00 85.44 71 LEU A CA 1
ATOM 603 C C . LEU A 1 71 ? -2.986 16.565 9.210 1.00 85.44 71 LEU A C 1
ATOM 605 O O . LEU A 1 71 ? -3.013 17.173 10.281 1.00 85.44 71 LEU A O 1
ATOM 609 N N . PHE A 1 72 ? -2.771 17.178 8.045 1.00 87.81 72 PHE A N 1
ATOM 610 C CA . PHE A 1 72 ? -2.579 18.621 7.927 1.00 87.81 72 PHE A CA 1
ATOM 611 C C . PHE A 1 72 ? -3.813 19.396 8.403 1.00 87.81 72 PHE A C 1
ATOM 613 O O . PHE A 1 72 ? -3.692 20.310 9.218 1.00 87.81 72 PHE A O 1
ATOM 620 N N . MET A 1 73 ? -5.012 18.999 7.965 1.00 85.44 73 MET A N 1
ATOM 621 C CA . MET A 1 73 ? -6.262 19.600 8.435 1.00 85.44 73 MET A CA 1
ATOM 622 C C . MET A 1 73 ? -6.420 19.435 9.949 1.00 85.44 73 MET A C 1
ATOM 624 O O . MET A 1 73 ? -6.715 20.408 10.640 1.00 85.44 73 MET A O 1
ATOM 628 N N . GLY A 1 74 ? -6.159 18.242 10.486 1.00 85.06 74 GLY A N 1
ATOM 629 C CA . GLY A 1 74 ? -6.162 17.998 11.927 1.00 85.06 74 GLY A CA 1
ATOM 630 C C . GLY A 1 74 ? -5.242 18.960 12.682 1.00 85.06 74 GLY A C 1
ATOM 631 O O . GLY A 1 74 ? -5.673 19.574 13.655 1.00 85.06 74 GLY A O 1
ATOM 632 N N . ALA A 1 75 ? -4.013 19.168 12.203 1.00 84.31 75 ALA A N 1
ATOM 633 C CA . ALA A 1 75 ? -3.056 20.088 12.817 1.00 84.31 75 ALA A CA 1
ATOM 634 C C . ALA A 1 75 ? -3.503 21.560 12.760 1.00 84.31 75 ALA A C 1
ATOM 636 O O . ALA A 1 75 ? -3.346 22.288 13.740 1.00 84.31 75 ALA A O 1
ATOM 637 N N . VAL A 1 76 ? -4.085 22.001 11.641 1.00 87.00 76 VAL A N 1
ATOM 638 C CA . VAL A 1 76 ? -4.559 23.385 11.470 1.00 87.00 76 VAL A CA 1
ATOM 639 C C . VAL A 1 76 ? -5.805 23.663 12.310 1.00 87.00 76 VAL A C 1
ATOM 641 O O . VAL A 1 76 ? -5.908 24.728 12.917 1.00 87.00 76 VAL A O 1
ATOM 644 N N . PHE A 1 77 ? -6.749 22.722 12.377 1.00 84.06 77 PHE A N 1
ATOM 645 C CA . PHE A 1 77 ? -8.032 22.923 13.055 1.00 84.06 77 PHE A CA 1
ATOM 646 C C . PHE A 1 77 ? -8.021 22.540 14.543 1.00 84.06 77 PHE A C 1
ATOM 648 O O . PHE A 1 77 ? -8.844 23.060 15.303 1.00 84.06 77 PHE A O 1
ATOM 655 N N . ALA A 1 78 ? -7.082 21.703 14.998 1.00 79.00 78 ALA A N 1
ATOM 656 C CA . ALA A 1 78 ? -6.969 21.311 16.406 1.00 79.00 78 ALA A CA 1
ATOM 657 C C . ALA A 1 78 ? -6.908 22.511 17.381 1.00 79.00 78 ALA A C 1
ATOM 659 O O . ALA A 1 78 ? -7.686 22.524 18.338 1.00 79.00 78 ALA A O 1
ATOM 660 N N . PRO A 1 79 ? -6.095 23.565 17.158 1.00 78.25 79 PRO A N 1
ATOM 661 C CA . PRO A 1 79 ? -6.054 24.730 18.044 1.00 78.25 79 PRO A CA 1
ATOM 662 C C . PRO A 1 79 ? -7.404 25.441 18.200 1.00 78.25 79 PRO A C 1
ATOM 664 O O . PRO A 1 79 ? -7.713 25.939 19.282 1.00 78.25 79 PRO A O 1
ATOM 667 N N . PHE A 1 80 ? -8.230 25.471 17.150 1.00 79.38 80 P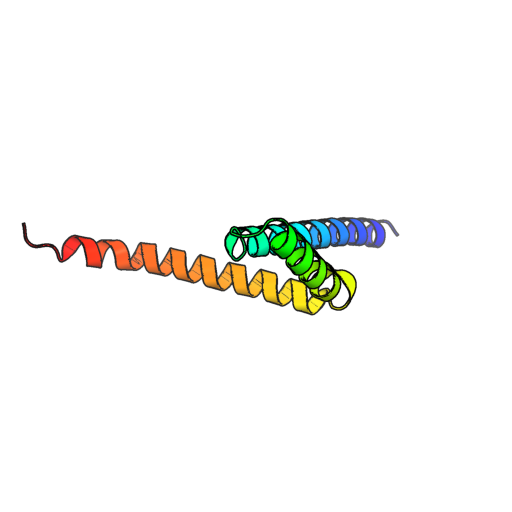HE A N 1
ATOM 668 C CA . PHE A 1 80 ? -9.556 26.095 17.189 1.00 79.38 80 PHE A CA 1
ATOM 669 C C . PHE A 1 80 ? -10.557 25.253 17.990 1.00 79.38 80 PHE A C 1
ATOM 671 O O . PHE A 1 80 ? -11.325 25.800 18.780 1.00 79.38 80 PHE A O 1
ATOM 678 N N . LEU A 1 81 ? -10.493 23.925 17.856 1.00 70.50 81 LEU A N 1
ATOM 679 C CA . LEU A 1 81 ? -11.295 22.971 18.631 1.00 70.50 81 LEU A CA 1
ATOM 680 C C . LEU A 1 81 ? -10.981 23.020 20.135 1.00 70.50 81 LEU A C 1
ATOM 682 O O . LEU A 1 81 ? -11.895 22.989 20.959 1.00 70.50 81 LEU A O 1
ATOM 686 N N . PHE A 1 82 ? -9.704 23.137 20.513 1.00 68.94 82 PHE A N 1
ATOM 687 C CA . PHE A 1 82 ? -9.298 23.180 21.925 1.00 68.94 82 PHE A CA 1
ATOM 688 C C . PHE A 1 82 ? -9.412 24.572 22.564 1.00 68.94 82 PHE A C 1
ATOM 690 O O . PHE A 1 82 ? -9.566 24.664 23.780 1.00 68.94 82 PHE A O 1
ATOM 697 N N . ARG A 1 83 ? -9.399 25.653 21.772 1.00 65.81 83 ARG A N 1
ATOM 698 C CA . ARG A 1 83 ? -9.632 27.027 22.256 1.00 65.81 83 ARG A CA 1
ATOM 699 C C . ARG A 1 83 ? -11.112 27.322 22.549 1.00 65.81 83 ARG A C 1
ATOM 701 O O . ARG A 1 83 ? -11.393 28.227 23.326 1.00 65.81 83 ARG A O 1
ATOM 708 N N . ALA A 1 84 ? -12.047 26.565 21.974 1.00 60.62 84 ALA A N 1
ATOM 709 C CA . ALA A 1 84 ? -13.488 26.755 22.165 1.00 60.62 84 ALA A CA 1
ATOM 710 C C . ALA A 1 84 ? -14.055 26.156 23.469 1.00 60.62 84 ALA A C 1
ATOM 712 O O . ALA A 1 84 ? -15.254 26.278 23.707 1.00 60.62 84 ALA A O 1
ATOM 713 N N . ARG A 1 85 ? -13.239 25.515 24.324 1.00 60.00 85 ARG A N 1
ATOM 714 C CA . ARG A 1 85 ? -13.703 25.081 25.651 1.00 60.00 85 ARG A CA 1
ATOM 715 C C . ARG A 1 85 ? -13.675 26.267 26.627 1.00 60.00 85 ARG A C 1
ATOM 717 O O . ARG A 1 85 ? -12.576 26.717 26.960 1.00 60.00 85 ARG A O 1
ATOM 724 N N . PRO A 1 86 ? -14.829 26.781 27.098 1.00 60.25 86 PRO A N 1
ATOM 725 C CA . PRO A 1 86 ? -14.838 27.683 28.242 1.00 60.25 86 PRO A CA 1
ATOM 726 C C . PRO A 1 86 ? -14.305 26.929 29.469 1.00 60.25 86 PRO A C 1
ATOM 728 O O . PRO A 1 86 ? -14.563 25.733 29.619 1.00 60.25 86 PRO A O 1
ATOM 731 N N . LYS A 1 87 ? -13.496 27.618 30.281 1.00 59.66 87 LYS A N 1
ATOM 732 C CA . LYS A 1 87 ? -13.018 27.110 31.574 1.00 59.66 87 LYS A CA 1
ATOM 733 C C . LYS A 1 87 ? -14.178 26.842 32.522 1.00 59.66 87 LYS A C 1
ATOM 735 O O . LYS A 1 87 ? -15.147 27.632 32.473 1.00 59.66 87 LYS A O 1
#

pLDDT: mean 84.7, std 8.32, range [59.66, 92.69]

Secondary structure (DSSP, 8-state):
-HHHHHHHHHHHHHHHHHHHHHHHHHHHHHTT-HHHHHHHHHHHHIIIIII-HHHHHHHHHHHHHHHHHHHHHHHHHHHHHHHT---